Protein AF-A0A5B7AGA7-F1 (afdb_monomer_lite)

Radius of gyration: 30.41 Å; chains: 1; bounding box: 77×52×57 Å

Structure (mmCIF, N/CA/C/O backbone):
data_AF-A0A5B7AGA7-F1
#
_entry.id   AF-A0A5B7AGA7-F1
#
loop_
_atom_site.group_PDB
_atom_site.id
_atom_site.type_symbol
_atom_site.label_atom_id
_atom_site.label_alt_id
_atom_site.label_comp_id
_atom_site.label_asym_id
_atom_site.label_entity_id
_atom_site.label_seq_id
_atom_site.pdbx_PDB_ins_code
_atom_site.Cartn_x
_atom_site.Cartn_y
_atom_site.Cartn_z
_atom_site.occupancy
_atom_site.B_iso_or_equiv
_atom_site.auth_seq_id
_atom_site.auth_comp_id
_atom_site.auth_asym_id
_atom_site.auth_atom_id
_atom_site.pdbx_PDB_model_num
ATOM 1 N N . GLY A 1 1 ? -27.795 3.139 -10.288 1.00 38.56 1 GLY A N 1
ATOM 2 C CA . GLY A 1 1 ? -27.479 3.271 -8.854 1.00 38.56 1 GLY A CA 1
ATOM 3 C C . GLY A 1 1 ? -26.941 4.657 -8.588 1.00 38.56 1 GLY A C 1
ATOM 4 O O . GLY A 1 1 ? -26.011 5.066 -9.268 1.00 38.56 1 GLY A O 1
ATOM 5 N N . LYS A 1 2 ? -27.556 5.406 -7.673 1.00 42.09 2 LYS A N 1
ATOM 6 C CA . LYS A 1 2 ? -27.105 6.743 -7.268 1.00 42.09 2 LYS A CA 1
ATOM 7 C C . LYS A 1 2 ? -27.200 6.843 -5.751 1.00 42.09 2 LYS A C 1
ATOM 9 O O . LYS A 1 2 ? -28.310 7.045 -5.280 1.00 42.09 2 LYS A O 1
ATOM 14 N N . SER A 1 3 ? -26.066 6.720 -5.052 1.00 42.28 3 SER A N 1
ATOM 15 C CA . SER A 1 3 ? -25.790 7.351 -3.744 1.00 42.28 3 SER A CA 1
ATOM 16 C C . SER A 1 3 ? -24.583 6.707 -3.044 1.00 42.28 3 SER A C 1
ATOM 18 O O . SER A 1 3 ? -24.723 5.909 -2.125 1.00 42.28 3 SER A O 1
ATOM 20 N N . TYR A 1 4 ? -23.371 7.107 -3.422 1.00 45.88 4 TYR A N 1
ATOM 21 C CA . TYR A 1 4 ? -22.257 7.086 -2.475 1.00 45.88 4 TYR A CA 1
ATOM 22 C C . TYR A 1 4 ? -21.503 8.410 -2.630 1.00 45.88 4 TYR A C 1
ATOM 24 O O . TYR A 1 4 ? -20.939 8.705 -3.676 1.00 45.88 4 TYR A O 1
ATOM 32 N N . PHE A 1 5 ? -21.594 9.262 -1.613 1.00 46.25 5 PHE A N 1
ATOM 33 C CA . PHE A 1 5 ? -20.764 10.452 -1.461 1.00 46.25 5 PHE A CA 1
ATOM 34 C C . PHE A 1 5 ? -20.548 10.647 0.037 1.00 46.25 5 PHE A C 1
ATOM 36 O O . PHE A 1 5 ? -21.464 11.023 0.768 1.00 46.25 5 PHE A O 1
ATOM 43 N N . HIS A 1 6 ? -19.331 10.366 0.494 1.00 49.75 6 HIS A N 1
ATOM 44 C CA . HIS A 1 6 ? -18.830 10.868 1.766 1.00 49.75 6 HIS A CA 1
ATOM 45 C C . HIS A 1 6 ? -18.223 12.248 1.511 1.00 49.75 6 HIS A C 1
ATOM 47 O O . HIS A 1 6 ? -17.403 12.400 0.610 1.00 49.75 6 HIS A O 1
ATOM 53 N N . GLY A 1 7 ? -18.636 13.252 2.285 1.00 42.66 7 GLY A N 1
ATOM 54 C CA . GLY A 1 7 ? -18.087 14.605 2.183 1.00 42.66 7 GLY A CA 1
ATOM 55 C C . GLY A 1 7 ? -19.082 15.674 2.613 1.00 42.66 7 GLY A C 1
ATOM 56 O O . GLY A 1 7 ? -19.552 16.455 1.789 1.00 42.66 7 GLY A O 1
ATOM 57 N N . GLY A 1 8 ? -19.435 15.702 3.900 1.00 38.78 8 GLY A N 1
ATOM 58 C CA . GLY A 1 8 ? -20.133 16.854 4.469 1.00 38.78 8 GLY A CA 1
ATOM 59 C C . GLY A 1 8 ? -19.213 18.076 4.435 1.00 38.78 8 GLY A C 1
ATOM 60 O O . GLY A 1 8 ? -18.073 18.000 4.883 1.00 38.78 8 GLY A O 1
ATOM 61 N N . LYS A 1 9 ? -19.696 19.189 3.876 1.00 43.53 9 LYS A N 1
ATOM 62 C CA . LYS A 1 9 ? -18.995 20.481 3.864 1.00 43.53 9 LYS A CA 1
ATOM 63 C C . LYS A 1 9 ? -18.769 20.977 5.296 1.00 43.53 9 LYS A C 1
ATOM 65 O O . LYS A 1 9 ? -19.726 21.105 6.056 1.00 43.53 9 LYS A O 1
ATOM 70 N N . THR A 1 10 ? -17.526 21.317 5.629 1.00 42.34 10 THR A N 1
ATOM 71 C CA . THR A 1 10 ? -17.168 22.042 6.854 1.00 42.34 10 THR A CA 1
ATOM 72 C C . THR A 1 10 ? -17.758 23.449 6.790 1.00 42.34 10 THR A C 1
ATOM 74 O O . THR A 1 10 ? -17.362 24.245 5.940 1.00 42.34 10 THR A O 1
ATOM 77 N N . LEU A 1 11 ? -18.717 23.757 7.665 1.00 43.59 11 LEU A N 1
ATOM 78 C CA . LEU A 1 11 ? -19.183 25.127 7.866 1.00 43.59 11 LEU A CA 1
ATOM 79 C C . LEU A 1 11 ? -18.366 25.775 8.987 1.00 43.59 11 LEU A C 1
ATOM 81 O O . LEU A 1 11 ? -18.180 25.200 10.057 1.00 43.59 11 LEU A O 1
ATOM 85 N N . LEU A 1 12 ? -17.844 26.958 8.674 1.00 39.31 12 LEU A N 1
ATOM 86 C CA . LEU A 1 12 ? -16.997 27.801 9.512 1.00 39.31 12 LEU A CA 1
ATOM 87 C C . LEU A 1 12 ? -17.763 28.289 10.755 1.00 39.31 12 LEU A C 1
ATOM 89 O O . LEU A 1 12 ? -18.883 28.783 10.638 1.00 39.31 12 LEU A O 1
ATOM 93 N N . LEU A 1 13 ? -17.138 28.184 11.928 1.00 37.16 13 LEU A N 1
ATOM 94 C CA . LEU A 1 13 ? -17.579 28.814 13.179 1.00 37.16 13 LEU A CA 1
ATOM 95 C C . LEU A 1 13 ? -17.034 30.249 13.272 1.00 37.16 13 LEU A C 1
ATOM 97 O O . LEU A 1 13 ? -15.845 30.444 13.011 1.00 37.16 13 LEU A O 1
ATOM 101 N N . PRO A 1 14 ? -17.826 31.226 13.745 1.00 38.62 14 PRO A N 1
ATOM 102 C CA . PRO A 1 14 ? -17.307 32.409 14.419 1.00 38.62 14 PRO A CA 1
ATOM 103 C C . PRO A 1 14 ? -17.290 32.227 15.949 1.00 38.62 14 PRO A C 1
ATOM 105 O O . PRO A 1 14 ? -18.117 31.516 16.520 1.00 38.62 14 PRO A O 1
ATOM 108 N N . SER A 1 15 ? -16.319 32.891 16.578 1.00 40.25 15 SER A N 1
ATOM 109 C CA . SER A 1 15 ? -15.975 32.874 18.008 1.00 40.25 15 SER A CA 1
ATOM 110 C C . SER A 1 15 ? -16.990 33.576 18.926 1.00 40.25 15 SER A C 1
ATOM 112 O O . SER A 1 15 ? -17.607 34.557 18.527 1.00 40.25 15 SER A O 1
ATOM 114 N N . ASP A 1 16 ? -17.040 33.078 20.170 1.00 40.44 16 ASP A N 1
ATOM 115 C CA . ASP A 1 16 ? -17.392 33.694 21.467 1.00 40.44 16 ASP A CA 1
ATOM 116 C C . ASP A 1 16 ? -18.676 34.528 21.651 1.00 40.44 16 ASP A C 1
ATOM 118 O O . ASP A 1 16 ? -18.795 35.632 21.134 1.00 40.44 16 ASP A O 1
ATOM 122 N N . GLN A 1 17 ? -19.535 34.103 22.596 1.00 35.94 17 GLN A N 1
ATOM 123 C CA . GLN A 1 17 ? -19.793 34.839 23.856 1.00 35.94 17 GLN A CA 1
ATOM 124 C C . GLN A 1 17 ? -20.797 34.125 24.789 1.00 35.94 17 GLN A C 1
ATOM 126 O O . GLN A 1 17 ? -21.823 33.597 24.371 1.00 35.94 17 GLN A O 1
ATOM 131 N N . LYS A 1 18 ? -20.487 34.155 26.094 1.00 42.38 18 LYS A N 1
ATOM 132 C CA . LYS A 1 18 ? -21.379 33.847 27.229 1.00 42.38 18 LYS A CA 1
ATOM 133 C C . LYS A 1 18 ? -22.611 34.764 27.233 1.00 42.38 18 LYS A C 1
ATOM 135 O O . LYS A 1 18 ? -22.420 35.973 27.206 1.00 42.38 18 LYS A O 1
ATOM 140 N N . SER A 1 19 ? -23.806 34.240 27.518 1.00 32.19 19 SER A N 1
ATOM 141 C CA . SER A 1 19 ? -24.712 34.847 28.514 1.00 32.19 19 SER A CA 1
ATOM 142 C C . SER A 1 19 ? -25.824 33.881 28.952 1.00 32.19 19 SER A C 1
ATOM 144 O O . SER A 1 19 ? -26.112 32.880 28.301 1.00 32.19 19 SER A O 1
ATOM 146 N N . SER A 1 20 ? -26.373 34.168 30.128 1.00 39.25 20 SER A N 1
ATOM 147 C CA . SER A 1 20 ? -27.362 33.400 30.878 1.00 39.25 20 SER A CA 1
ATOM 148 C C . SER A 1 20 ? -28.772 33.980 30.687 1.00 39.25 20 SER A C 1
ATOM 150 O O . SER A 1 20 ? -28.914 35.188 30.526 1.00 39.25 20 SER A O 1
ATOM 152 N N . LEU A 1 21 ? -29.769 33.110 30.888 1.00 39.50 21 LEU A N 1
ATOM 153 C CA . LEU A 1 21 ? -31.127 33.361 31.401 1.00 39.50 21 LEU A CA 1
ATOM 154 C C . LEU A 1 21 ? -32.301 33.754 30.456 1.00 39.50 21 LEU A C 1
ATOM 156 O O . LEU A 1 21 ? -32.322 34.806 29.834 1.00 39.50 21 LEU A O 1
ATOM 160 N N . ASN A 1 22 ? -33.355 32.931 30.593 1.00 41.22 22 ASN A N 1
ATOM 161 C CA . ASN A 1 22 ? -34.807 33.203 30.630 1.00 41.22 22 ASN A CA 1
ATOM 162 C C . ASN A 1 22 ? -35.682 33.406 29.370 1.00 41.22 22 ASN A C 1
ATOM 164 O O . ASN A 1 22 ? -35.594 34.393 28.657 1.00 41.22 22 ASN A O 1
ATOM 168 N N . SER A 1 23 ? -36.632 32.456 29.256 1.00 52.12 23 SER A N 1
ATOM 169 C CA . SER A 1 23 ? -38.084 32.543 28.982 1.00 52.12 23 SER A CA 1
ATOM 170 C C . SER A 1 23 ? -38.638 33.707 28.158 1.00 52.12 23 SER A C 1
ATOM 172 O O . SER A 1 23 ? -38.542 34.846 28.591 1.00 52.12 23 SER A O 1
ATOM 174 N N . CYS A 1 24 ? -39.412 33.374 27.115 1.00 32.09 24 CYS A N 1
ATOM 175 C CA . CYS A 1 24 ? -40.643 34.086 26.751 1.00 32.09 24 CYS A CA 1
ATOM 176 C C . CYS A 1 24 ? -41.619 33.135 26.032 1.00 32.09 24 CYS A C 1
ATOM 178 O O . CYS A 1 24 ? -41.260 32.463 25.066 1.00 32.09 24 CYS A O 1
ATOM 180 N N . ILE A 1 25 ? -42.863 33.108 26.513 1.00 44.06 25 ILE A N 1
ATOM 181 C CA . ILE A 1 25 ? -44.039 32.555 25.830 1.00 44.06 25 ILE A CA 1
ATOM 182 C C . ILE A 1 25 ? -44.417 33.502 24.684 1.00 44.06 25 ILE A C 1
ATOM 184 O O . ILE A 1 25 ? -44.486 34.712 24.886 1.00 44.06 25 ILE A O 1
ATOM 188 N N . GLY A 1 26 ? -44.723 32.949 23.511 1.00 34.97 26 GLY A N 1
ATOM 189 C CA . GLY A 1 26 ? -45.330 33.667 22.392 1.00 34.97 26 GLY A CA 1
ATOM 190 C C . GLY A 1 26 ? -46.044 32.691 21.460 1.00 34.97 26 GLY A C 1
ATOM 191 O O . GLY A 1 26 ? -45.417 31.812 20.879 1.00 34.97 26 GLY A O 1
ATOM 192 N N . SER A 1 27 ? -47.366 32.818 21.386 1.00 49.38 27 SER A N 1
ATOM 193 C CA . SER A 1 27 ? -48.293 31.969 20.632 1.00 49.38 27 SER A CA 1
ATOM 194 C C . SER A 1 27 ? -48.225 32.197 19.117 1.00 49.38 27 SER A C 1
ATOM 196 O O . SER A 1 27 ? -48.138 33.343 18.686 1.00 49.38 27 SER A O 1
ATOM 198 N N . GLY A 1 28 ? -48.424 31.137 18.319 1.00 37.38 28 GLY A N 1
ATOM 199 C CA . GLY A 1 28 ? -48.992 31.267 16.969 1.00 37.38 28 GLY A CA 1
ATOM 200 C C . GLY A 1 28 ? -48.461 30.332 15.875 1.00 37.38 28 GLY A C 1
ATOM 201 O O . GLY A 1 28 ? -47.392 30.566 15.333 1.00 37.38 28 GLY A O 1
ATOM 202 N N . SER A 1 29 ? -49.336 29.405 15.465 1.00 44.19 29 SER A N 1
ATOM 203 C CA . SER A 1 29 ? -49.448 28.738 14.153 1.00 44.19 29 SER A CA 1
ATOM 204 C C . SER A 1 29 ? -48.537 27.552 13.800 1.00 44.19 29 SER A C 1
ATOM 206 O O . SER A 1 29 ? -47.322 27.559 13.958 1.00 44.19 29 SER A O 1
ATOM 208 N N . GLU A 1 30 ? -49.209 26.521 13.288 1.00 51.97 30 GLU A N 1
ATOM 209 C CA . GLU A 1 30 ? -48.770 25.165 12.976 1.00 51.97 30 GLU A CA 1
ATOM 210 C C . GLU A 1 30 ? -47.639 25.089 11.942 1.00 51.97 30 GLU A C 1
ATOM 212 O O . GLU A 1 30 ? -47.825 25.407 10.774 1.00 51.97 30 GLU A O 1
ATOM 217 N N . ASP A 1 31 ? -46.485 24.588 12.377 1.00 49.72 31 ASP A N 1
ATOM 218 C CA . ASP A 1 31 ? -45.944 23.318 11.882 1.00 49.72 31 ASP A CA 1
ATOM 219 C C . ASP A 1 31 ? -44.966 22.819 12.957 1.00 49.72 31 ASP A C 1
ATOM 221 O O . ASP A 1 31 ? -43.775 23.138 12.965 1.00 49.72 31 ASP A O 1
ATOM 225 N N . ASN A 1 32 ? -45.497 22.130 13.975 1.00 48.66 32 ASN A N 1
ATOM 226 C CA . ASN A 1 32 ? -44.711 21.609 15.095 1.00 48.66 32 ASN A CA 1
ATOM 227 C C . ASN A 1 32 ? -43.831 20.444 14.612 1.00 48.66 32 ASN A C 1
ATOM 229 O O . ASN A 1 32 ? -44.026 19.291 15.008 1.00 48.66 32 ASN A O 1
ATOM 233 N N . LYS A 1 33 ? -42.798 20.735 13.813 1.00 57.31 33 LYS A N 1
ATOM 234 C CA . LYS A 1 33 ? -41.586 19.918 13.794 1.00 57.31 33 LYS A CA 1
ATOM 235 C C . LYS A 1 33 ? -40.982 20.055 15.179 1.00 57.31 33 LYS A C 1
ATOM 237 O O . LYS A 1 33 ? -40.144 20.922 15.421 1.00 57.31 33 LYS A O 1
ATOM 242 N N . ARG A 1 34 ? -41.485 19.231 16.108 1.00 55.22 34 ARG A N 1
ATOM 243 C CA . ARG A 1 34 ? -40.909 19.054 17.440 1.00 55.22 34 ARG A CA 1
ATOM 244 C C . ARG A 1 34 ? -39.397 19.014 17.238 1.00 55.22 34 ARG A C 1
ATOM 246 O O . ARG A 1 34 ? -38.960 18.223 16.394 1.00 55.22 34 ARG A O 1
ATOM 253 N N . PRO A 1 35 ? -38.617 19.879 17.910 1.00 59.94 35 PRO A N 1
ATOM 254 C CA . PRO A 1 35 ? -37.175 19.860 17.751 1.00 59.94 35 PRO A CA 1
ATOM 255 C C . PRO A 1 35 ? -36.746 18.425 18.003 1.00 59.94 35 PRO A C 1
ATOM 257 O O . PRO A 1 35 ? -37.107 17.856 19.037 1.00 59.94 35 PRO A O 1
ATOM 260 N N . ILE A 1 36 ? -36.111 17.816 16.997 1.00 60.44 36 ILE A N 1
ATOM 261 C CA . ILE A 1 36 ? -35.761 16.401 17.035 1.00 60.44 36 ILE A CA 1
ATOM 262 C C . ILE A 1 36 ? -35.058 16.185 18.365 1.00 60.44 36 ILE A C 1
ATOM 264 O O . ILE A 1 36 ? -34.071 16.868 18.644 1.00 60.44 36 ILE A O 1
ATOM 268 N N . SER A 1 37 ? -35.641 15.334 19.212 1.00 65.69 37 SER A N 1
ATOM 269 C CA . SER A 1 37 ? -35.231 15.190 20.604 1.00 65.69 37 SER A CA 1
ATOM 270 C C . SER A 1 37 ? -33.722 15.007 20.644 1.00 65.69 37 SER A C 1
ATOM 272 O O . SER A 1 37 ? -33.204 14.016 20.125 1.00 65.69 37 SER A O 1
ATOM 274 N N . MET A 1 38 ? -33.031 16.012 21.184 1.00 67.81 38 MET A N 1
ATOM 275 C CA . MET A 1 38 ? -31.578 16.064 21.190 1.00 67.81 38 MET A CA 1
ATOM 276 C C . MET A 1 38 ? -31.072 14.794 21.863 1.00 67.81 38 MET A C 1
ATOM 278 O O . MET A 1 38 ? -31.382 14.541 23.027 1.00 67.81 38 MET A O 1
ATOM 282 N N . TRP A 1 39 ? -30.353 13.965 21.106 1.00 80.31 39 TRP A N 1
ATOM 283 C CA . TRP A 1 39 ? -29.839 12.703 21.611 1.00 80.31 39 TRP A CA 1
ATOM 284 C C . TRP A 1 39 ? -28.765 13.005 22.659 1.00 80.31 39 TRP A C 1
ATOM 286 O O . TRP A 1 39 ? -27.663 13.436 22.325 1.00 80.31 39 TRP A O 1
ATOM 296 N N . LYS A 1 40 ? -29.131 12.873 23.936 1.00 79.38 40 LYS A N 1
ATOM 297 C CA . LYS A 1 40 ? -28.294 13.206 25.092 1.00 79.38 40 LYS A CA 1
ATOM 298 C C . LYS A 1 40 ? -28.095 11.983 25.972 1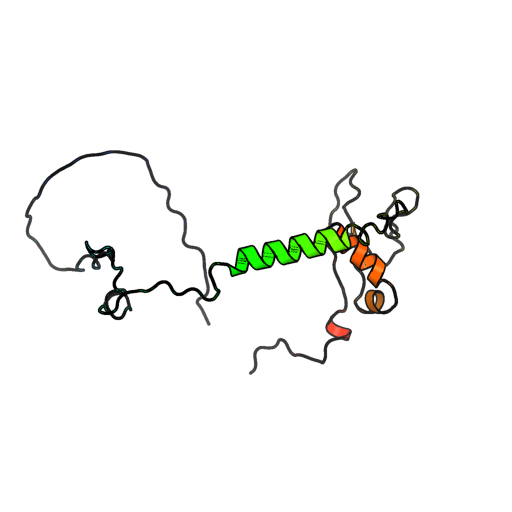.00 79.38 40 LYS A C 1
ATOM 300 O O . LYS A 1 40 ? -28.977 11.129 26.068 1.00 79.38 40 LYS A O 1
ATOM 305 N N . ALA A 1 41 ? -26.946 11.939 26.639 1.00 85.06 41 ALA A N 1
ATOM 306 C CA . ALA A 1 41 ? -26.731 11.017 27.742 1.00 85.06 41 ALA A CA 1
ATOM 307 C C . ALA A 1 41 ? -27.698 11.337 28.893 1.00 85.06 41 ALA A C 1
ATOM 309 O O . ALA A 1 41 ? -28.084 12.494 29.094 1.00 85.06 41 ALA A O 1
ATOM 310 N N . LYS A 1 42 ? -28.089 10.305 29.639 1.00 83.94 42 LYS A N 1
ATOM 311 C CA . LYS A 1 42 ? -28.831 10.453 30.895 1.00 83.94 42 LYS A CA 1
ATOM 312 C C . LYS A 1 42 ? -27.927 11.087 31.955 1.00 83.94 42 LYS A C 1
ATOM 314 O O . LYS A 1 42 ? -26.706 11.048 31.833 1.00 83.94 42 LYS A O 1
ATOM 319 N N . GLU A 1 43 ? -28.514 11.607 33.029 1.00 87.12 43 GLU A N 1
ATOM 320 C CA . GLU A 1 43 ? -27.759 12.135 34.182 1.00 87.12 43 GLU A CA 1
ATOM 321 C C . GLU A 1 43 ? -26.844 11.077 34.824 1.00 87.12 43 GLU A C 1
ATOM 323 O O . GLU A 1 43 ? -25.808 11.409 35.389 1.00 87.12 43 GLU A O 1
ATOM 328 N N . THR A 1 44 ? -27.178 9.793 34.658 1.00 85.62 44 THR A N 1
ATOM 329 C CA . THR A 1 44 ? -26.351 8.643 35.054 1.00 85.62 44 THR A CA 1
ATOM 330 C C . THR A 1 44 ? -25.114 8.427 34.171 1.00 85.62 44 THR A C 1
ATOM 332 O O . THR A 1 44 ? -24.296 7.565 34.472 1.00 85.62 44 THR A O 1
ATOM 335 N N . GLY A 1 45 ? -24.976 9.167 33.066 1.00 84.94 45 GLY A N 1
ATOM 336 C CA . GLY A 1 45 ? -23.936 8.981 32.048 1.00 84.94 45 GLY A CA 1
ATOM 337 C C . GLY A 1 45 ? -24.277 7.932 30.983 1.00 84.94 45 GLY A C 1
ATOM 338 O O . GLY A 1 45 ? -23.554 7.804 29.997 1.00 84.94 45 GLY A O 1
ATOM 339 N N . ASP A 1 46 ? -25.391 7.209 31.131 1.00 86.62 46 ASP A N 1
ATOM 340 C CA . ASP A 1 46 ? -25.820 6.209 30.154 1.00 86.62 46 ASP A CA 1
ATOM 341 C C . ASP A 1 46 ? -26.209 6.864 28.824 1.00 86.62 46 ASP A C 1
ATOM 343 O O . ASP A 1 46 ? -27.015 7.799 28.784 1.00 86.62 46 ASP A O 1
ATOM 347 N N . ILE A 1 47 ? -25.703 6.319 27.717 1.00 88.06 47 ILE A N 1
ATOM 348 C CA . ILE A 1 47 ? -26.084 6.746 26.370 1.00 88.06 47 ILE A CA 1
ATOM 349 C C . ILE A 1 47 ? -27.191 5.808 25.877 1.00 88.06 47 ILE A C 1
ATOM 351 O O . ILE A 1 47 ? -26.911 4.643 25.584 1.00 88.06 47 ILE A O 1
ATOM 355 N N . PRO A 1 48 ? -28.456 6.259 25.794 1.00 86.25 48 PRO A N 1
ATOM 356 C CA . PRO A 1 48 ? -29.511 5.437 25.223 1.00 86.25 48 PRO A CA 1
ATOM 357 C C . PRO A 1 48 ? -29.265 5.254 23.726 1.00 86.25 48 PRO A C 1
ATOM 359 O O . PRO A 1 48 ? -28.683 6.112 23.068 1.00 86.25 48 PRO A O 1
ATOM 362 N N . CYS A 1 49 ? -29.747 4.163 23.156 1.00 86.06 49 CYS A N 1
ATOM 363 C CA . CYS A 1 49 ? -29.861 4.020 21.722 1.00 86.06 49 CYS A CA 1
ATOM 364 C C . CYS A 1 49 ? -30.780 5.120 21.190 1.00 86.06 49 CYS A C 1
ATOM 366 O O . CYS A 1 49 ? -31.731 5.552 21.848 1.00 86.06 49 CYS A O 1
ATOM 368 N N . ARG A 1 50 ? -30.453 5.603 19.996 1.00 86.38 50 ARG A N 1
ATOM 369 C CA . ARG A 1 50 ? -31.118 6.732 19.356 1.00 86.38 50 ARG A CA 1
ATOM 370 C C . ARG A 1 50 ? -32.658 6.534 19.322 1.00 86.38 50 ARG A C 1
ATOM 372 O O . ARG A 1 50 ? -33.105 5.395 19.179 1.00 86.38 50 ARG A O 1
ATOM 379 N N . PRO A 1 51 ? -33.477 7.596 19.451 1.00 84.69 51 PRO A N 1
ATOM 380 C CA . PRO A 1 51 ? -34.940 7.488 19.384 1.00 84.69 51 PRO A CA 1
ATOM 381 C C . PRO A 1 51 ? -35.451 6.900 18.056 1.00 84.69 51 PRO A C 1
ATOM 383 O O . PRO A 1 51 ? -34.763 6.986 17.031 1.00 84.69 51 PRO A O 1
ATOM 386 N N . LYS A 1 52 ? -36.669 6.335 18.061 1.00 84.19 52 LYS A N 1
ATOM 387 C CA . LYS A 1 52 ? -37.287 5.690 16.880 1.00 84.19 52 LYS A CA 1
ATOM 388 C C . LYS A 1 52 ? -37.461 6.657 15.713 1.00 84.19 52 LYS A C 1
ATOM 390 O O . LYS A 1 52 ? -37.261 6.283 14.562 1.00 84.19 52 LYS A O 1
ATOM 395 N N . GLU A 1 53 ? -37.734 7.919 16.015 1.00 83.31 53 GLU A N 1
ATOM 396 C CA . GLU A 1 53 ? -37.909 9.013 15.058 1.00 83.31 53 GLU A CA 1
ATOM 397 C C . GLU A 1 53 ? -36.613 9.338 14.299 1.00 83.31 53 GLU A C 1
ATOM 399 O O . GLU A 1 53 ? -36.657 9.915 13.217 1.00 83.31 53 GLU A O 1
ATOM 404 N N . MET A 1 54 ? -35.453 8.949 14.843 1.00 80.56 54 MET A N 1
ATOM 405 C CA . MET A 1 54 ? -34.151 9.081 14.188 1.00 80.56 54 MET A CA 1
ATOM 406 C C . MET A 1 54 ? -33.531 7.715 13.819 1.00 80.56 54 MET A C 1
ATOM 408 O O . MET A 1 54 ? -32.320 7.625 13.590 1.00 80.56 54 MET A O 1
ATOM 412 N N . GLY A 1 55 ? -34.341 6.651 13.767 1.00 83.88 55 GLY A N 1
ATOM 413 C CA . GLY A 1 55 ? -33.937 5.324 13.292 1.00 83.88 55 GLY A CA 1
ATOM 414 C C . GLY A 1 55 ? -33.212 4.436 14.309 1.00 83.88 55 GLY A C 1
ATOM 415 O O . GLY A 1 55 ? -32.554 3.485 13.896 1.00 83.88 55 GLY A O 1
ATOM 416 N N . GLY A 1 56 ? -33.288 4.725 15.612 1.00 86.12 56 GLY A N 1
ATOM 417 C CA . GLY A 1 56 ? -32.791 3.808 16.648 1.00 86.12 56 GLY A CA 1
ATOM 418 C C . GLY A 1 56 ? -33.913 3.090 17.404 1.00 86.12 56 GLY A C 1
ATOM 419 O O . GLY A 1 56 ? -35.095 3.267 17.115 1.00 86.12 56 GLY A O 1
ATOM 420 N N . CYS A 1 57 ? -33.561 2.242 18.374 1.00 85.38 57 CYS A N 1
ATOM 421 C CA . CYS A 1 57 ? -34.565 1.484 19.127 1.00 85.38 57 CYS A CA 1
ATOM 422 C C . CYS A 1 57 ? -35.235 2.308 20.240 1.00 85.38 57 CYS A C 1
ATOM 424 O O . CYS A 1 57 ? -36.347 1.970 20.640 1.00 85.38 57 CYS A O 1
ATOM 426 N N . GLY A 1 58 ? -34.598 3.385 20.719 1.00 73.88 58 GLY A N 1
ATOM 427 C CA . GLY A 1 58 ? -35.114 4.310 21.736 1.00 73.88 58 GLY A CA 1
ATOM 428 C C . GLY A 1 58 ? -35.178 3.787 23.177 1.00 73.88 58 GLY A C 1
ATOM 429 O O . GLY A 1 58 ? -35.597 4.538 24.052 1.00 73.88 58 GLY A O 1
ATOM 430 N N . HIS A 1 59 ? -34.786 2.535 23.439 1.00 70.38 59 HIS A N 1
ATOM 431 C CA . HIS A 1 59 ? -34.982 1.889 24.748 1.00 70.38 59 HIS A CA 1
ATOM 432 C C . HIS A 1 59 ? -33.684 1.332 25.348 1.00 70.38 59 HIS A C 1
ATOM 434 O O . HIS A 1 59 ? -33.434 1.524 26.538 1.00 70.38 59 HIS A O 1
ATOM 440 N N . ASP A 1 60 ? -32.838 0.691 24.539 1.00 76.56 60 ASP A N 1
ATOM 441 C CA . ASP A 1 60 ? -31.639 0.005 25.034 1.00 76.56 60 ASP A CA 1
ATOM 442 C C . ASP A 1 60 ? -30.473 0.961 25.278 1.00 76.56 60 ASP A C 1
ATOM 444 O O . ASP A 1 60 ? -30.357 1.994 24.624 1.00 76.56 60 ASP A O 1
ATOM 448 N N . ARG A 1 61 ? -29.571 0.615 26.198 1.00 87.62 61 ARG A N 1
ATOM 449 C CA . ARG A 1 61 ? -28.322 1.355 26.411 1.00 87.62 61 ARG A CA 1
ATOM 450 C C . ARG A 1 61 ? -27.283 0.957 25.361 1.00 87.62 61 ARG A C 1
ATOM 452 O O . ARG A 1 61 ? -27.126 -0.223 25.061 1.00 87.62 61 ARG A O 1
ATOM 459 N N . LEU A 1 62 ? -26.545 1.931 24.828 1.00 86.81 62 LEU A N 1
ATOM 460 C CA . LEU A 1 62 ? -25.370 1.655 24.009 1.00 86.81 62 LEU A CA 1
ATOM 461 C C . LEU A 1 62 ? -24.196 1.250 24.895 1.00 86.81 62 LEU A C 1
ATOM 463 O O . LEU A 1 62 ? -23.834 1.958 25.832 1.00 86.81 62 LEU A O 1
ATOM 467 N N . GLU A 1 63 ? -23.576 0.128 24.550 1.00 85.44 63 GLU A N 1
ATOM 468 C CA . GLU A 1 63 ? -22.389 -0.377 25.227 1.00 85.44 63 GLU A CA 1
ATOM 469 C C . GLU A 1 63 ? -21.219 -0.418 24.251 1.00 85.44 63 GLU A C 1
ATOM 471 O O . GLU A 1 63 ? -21.323 -0.957 23.145 1.00 85.44 63 GLU A O 1
ATOM 476 N N . LEU A 1 64 ? -20.086 0.148 24.667 1.00 85.25 64 LEU A N 1
ATOM 477 C CA . LEU A 1 64 ? -18.856 0.063 23.899 1.00 85.25 64 LEU A CA 1
ATOM 478 C C . LEU A 1 64 ? -18.274 -1.343 24.065 1.00 85.25 64 LEU A C 1
ATOM 480 O O . LEU A 1 64 ? -17.795 -1.712 25.136 1.00 85.25 64 LEU A O 1
ATOM 484 N N . LYS A 1 65 ? -18.311 -2.135 22.995 1.00 88.62 65 LYS A N 1
ATOM 485 C CA . LYS A 1 65 ? -17.670 -3.451 22.961 1.00 88.62 65 LYS A CA 1
ATOM 486 C C . LYS A 1 65 ? -16.291 -3.333 22.331 1.00 88.62 65 LYS A C 1
ATOM 488 O O . LYS A 1 65 ? -16.113 -2.676 21.310 1.00 88.62 65 LYS A O 1
ATOM 493 N N . ARG A 1 66 ? -15.316 -4.014 22.929 1.00 85.88 66 ARG A N 1
ATOM 494 C CA . ARG A 1 66 ? -13.979 -4.182 22.355 1.00 85.88 66 ARG A CA 1
ATOM 495 C C . ARG A 1 66 ? -13.927 -5.466 21.533 1.00 85.88 66 ARG A C 1
ATOM 497 O O . ARG A 1 66 ? -14.413 -6.499 21.986 1.00 85.88 66 ARG A O 1
ATOM 504 N N . MET A 1 67 ? -13.328 -5.403 20.345 1.00 91.50 67 MET A N 1
ATOM 505 C CA . MET A 1 67 ? -13.048 -6.600 19.538 1.00 91.50 67 MET A CA 1
ATOM 506 C C . MET A 1 67 ? -11.864 -7.392 20.100 1.00 91.50 67 MET A C 1
ATOM 508 O O . MET A 1 67 ? -11.863 -8.619 20.078 1.00 91.50 67 MET A O 1
ATOM 512 N N . PHE A 1 68 ? -10.871 -6.681 20.637 1.00 90.62 68 PHE A N 1
ATOM 513 C CA . PHE A 1 68 ? -9.645 -7.253 21.181 1.00 90.62 68 PHE A CA 1
ATOM 514 C C . PHE A 1 68 ? -9.528 -6.981 22.678 1.00 90.62 68 PHE A C 1
ATOM 516 O O . PHE A 1 68 ? -10.166 -6.076 23.220 1.00 90.62 68 PHE A O 1
ATOM 523 N N . ARG A 1 69 ? -8.703 -7.778 23.360 1.00 91.38 69 ARG A N 1
ATOM 524 C CA . ARG A 1 69 ? -8.353 -7.529 24.762 1.00 91.38 69 ARG A CA 1
ATOM 525 C C . ARG A 1 69 ? -7.550 -6.233 24.861 1.00 91.38 69 ARG A C 1
ATOM 527 O O . ARG A 1 69 ? -6.819 -5.879 23.945 1.00 91.38 69 ARG A O 1
ATOM 534 N N . GLU A 1 70 ? -7.669 -5.551 25.989 1.00 90.19 70 GLU A N 1
ATOM 535 C CA . GLU A 1 70 ? -6.991 -4.273 26.249 1.00 90.19 70 GLU A CA 1
ATOM 536 C C . GLU A 1 70 ? -5.465 -4.354 26.123 1.00 90.19 70 GLU A C 1
ATOM 538 O O . GLU A 1 70 ? -4.846 -3.426 25.618 1.00 90.19 70 GLU A O 1
ATOM 543 N N . SER A 1 71 ? -4.867 -5.501 26.456 1.00 92.88 71 SER A N 1
ATOM 544 C CA . SER A 1 71 ? -3.428 -5.736 26.313 1.00 92.88 71 SER A CA 1
ATOM 545 C C . SER A 1 71 ? -2.964 -6.052 24.888 1.00 92.88 71 SER A C 1
ATOM 547 O O . SER A 1 71 ? -1.760 -6.136 24.663 1.00 92.88 71 SER A O 1
ATOM 549 N N . TRP A 1 72 ? -3.866 -6.230 23.914 1.00 95.06 72 TRP A N 1
ATOM 550 C CA . TRP A 1 72 ? -3.502 -6.750 22.589 1.00 95.06 72 TRP A CA 1
ATOM 551 C C . TRP A 1 72 ? -2.490 -5.860 21.857 1.00 95.06 72 TRP A C 1
ATOM 553 O O . TRP A 1 72 ? -1.515 -6.367 21.309 1.00 95.06 72 TRP A O 1
ATOM 563 N N . VAL A 1 73 ? -2.681 -4.536 21.896 1.00 92.81 73 VAL A N 1
ATOM 564 C CA . VAL A 1 73 ? -1.760 -3.579 21.257 1.00 92.81 73 VAL A CA 1
ATOM 565 C C . VAL A 1 73 ? -0.387 -3.618 21.927 1.00 92.81 73 VAL A C 1
ATOM 567 O O . VAL A 1 73 ? 0.631 -3.689 21.244 1.00 92.81 73 VAL A O 1
ATOM 570 N N . SER A 1 74 ? -0.343 -3.633 23.261 1.00 94.88 74 SER A N 1
ATOM 571 C CA . SER A 1 74 ? 0.912 -3.695 24.017 1.00 94.88 74 SER A CA 1
ATOM 572 C C . SER A 1 74 ? 1.651 -5.021 23.813 1.00 94.88 74 SER A C 1
ATOM 574 O O . SER A 1 74 ? 2.875 -5.040 23.717 1.00 94.88 74 SER A O 1
ATOM 576 N N . GLU A 1 75 ? 0.930 -6.141 23.728 1.00 96.19 75 GLU A N 1
ATOM 577 C CA . GLU A 1 75 ? 1.503 -7.452 23.408 1.00 96.19 75 GLU A CA 1
ATOM 578 C C . GLU A 1 75 ? 2.044 -7.505 21.977 1.00 96.19 75 GLU A C 1
ATOM 580 O O . GLU A 1 75 ? 3.106 -8.083 21.747 1.00 96.19 75 GLU A O 1
ATOM 585 N N . LEU A 1 76 ? 1.3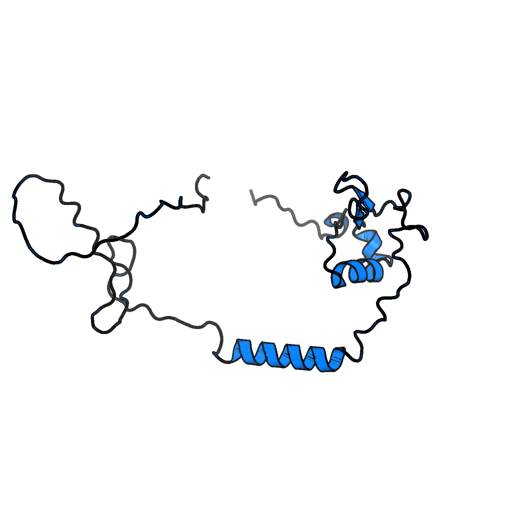35 -6.897 21.020 1.00 95.56 76 LEU A N 1
ATOM 586 C CA . LEU A 1 76 ? 1.793 -6.775 19.639 1.00 95.56 76 LEU A CA 1
ATOM 587 C C . LEU A 1 76 ? 3.085 -5.958 19.563 1.00 95.56 76 LEU A C 1
ATOM 589 O O . LEU A 1 76 ? 4.045 -6.425 18.958 1.00 95.56 76 LEU A O 1
ATOM 593 N N . MET A 1 77 ? 3.133 -4.794 20.217 1.00 95.06 77 MET A N 1
ATOM 594 C CA . MET A 1 77 ? 4.339 -3.960 20.279 1.00 95.06 77 MET A CA 1
ATOM 595 C C . MET A 1 77 ? 5.530 -4.739 20.841 1.00 95.06 77 MET A C 1
ATOM 597 O O . MET A 1 77 ? 6.547 -4.841 20.164 1.00 95.06 77 MET A O 1
ATOM 601 N N . LYS A 1 78 ? 5.370 -5.413 21.989 1.00 96.00 78 LYS A N 1
ATOM 602 C CA . LYS A 1 78 ? 6.436 -6.244 22.582 1.00 96.00 78 LYS A CA 1
ATOM 603 C C . LYS A 1 78 ? 6.927 -7.351 21.649 1.00 96.00 78 LYS A C 1
ATOM 605 O O . LYS A 1 78 ? 8.114 -7.669 21.629 1.00 96.00 78 LYS A O 1
ATOM 610 N N . LYS A 1 79 ? 6.022 -7.982 20.891 1.00 94.62 79 LYS A N 1
ATOM 611 C CA . LYS A 1 79 ? 6.398 -9.005 19.901 1.00 94.62 79 LYS A CA 1
ATOM 612 C C . LYS A 1 79 ? 7.208 -8.407 18.757 1.00 94.62 79 LYS A C 1
ATOM 614 O O . LYS A 1 79 ? 8.184 -9.025 18.344 1.00 94.62 79 LYS A O 1
ATOM 619 N N . VAL A 1 80 ? 6.805 -7.238 18.260 1.00 92.62 80 VAL A N 1
ATOM 620 C CA . VAL A 1 80 ? 7.518 -6.525 17.194 1.00 92.62 80 VAL A CA 1
ATOM 621 C C . VAL A 1 80 ? 8.896 -6.082 17.678 1.00 92.62 80 VAL A C 1
ATOM 623 O O . VAL A 1 80 ? 9.872 -6.382 17.006 1.00 92.62 80 VAL A O 1
ATOM 626 N N . GLU A 1 81 ? 8.998 -5.467 18.856 1.00 91.81 81 GLU A N 1
ATOM 627 C CA . GLU A 1 81 ? 10.271 -5.048 19.464 1.00 91.81 81 GLU A CA 1
ATOM 628 C C . GLU A 1 81 ? 11.237 -6.226 19.612 1.00 91.81 81 GLU A C 1
ATOM 630 O O . GLU A 1 81 ? 12.345 -6.182 19.087 1.00 91.81 81 GLU A O 1
ATOM 635 N N . LYS A 1 82 ? 10.782 -7.338 20.204 1.00 91.44 82 LYS A N 1
ATOM 636 C CA . LYS A 1 82 ? 11.587 -8.563 20.312 1.00 91.44 82 LYS A CA 1
ATOM 637 C C . LYS A 1 82 ? 12.027 -9.089 18.944 1.00 91.44 82 LYS A C 1
ATOM 639 O O . LYS A 1 82 ? 13.121 -9.625 18.800 1.00 91.44 82 LYS A O 1
ATOM 644 N N . MET A 1 83 ? 11.163 -8.991 17.935 1.00 87.06 83 MET A N 1
ATOM 645 C CA . MET A 1 83 ? 11.494 -9.428 16.584 1.00 87.06 83 MET A CA 1
ATOM 646 C C . MET A 1 83 ? 12.542 -8.515 15.949 1.00 87.06 83 MET A C 1
ATOM 648 O O . MET A 1 83 ? 13.462 -9.039 15.331 1.00 87.06 83 MET A O 1
ATOM 652 N N . VAL A 1 84 ? 12.451 -7.199 16.148 1.00 83.19 84 VAL A N 1
ATOM 653 C CA . VAL A 1 84 ? 13.471 -6.234 15.720 1.00 83.19 84 VAL A CA 1
ATOM 654 C C . VAL A 1 84 ? 14.801 -6.520 16.414 1.00 83.19 84 VAL A C 1
ATOM 656 O O . VAL A 1 84 ? 15.785 -6.682 15.712 1.00 83.19 84 VAL A O 1
ATOM 659 N N . GLU A 1 85 ? 14.836 -6.716 17.734 1.00 80.94 85 GLU A N 1
ATOM 660 C CA . GLU A 1 85 ? 16.067 -7.068 18.471 1.00 80.94 85 GLU A CA 1
ATOM 661 C C . GLU A 1 85 ? 16.743 -8.336 17.922 1.00 80.94 85 GLU A C 1
ATOM 663 O O . GLU A 1 85 ? 17.953 -8.366 17.706 1.00 80.94 85 GLU A O 1
ATOM 668 N N . ILE A 1 86 ? 15.962 -9.388 17.643 1.00 78.81 86 ILE A N 1
ATOM 669 C CA . ILE A 1 86 ? 16.474 -10.630 17.037 1.00 78.81 86 ILE A CA 1
ATOM 670 C C . ILE A 1 86 ? 17.030 -10.363 15.633 1.00 78.81 86 ILE A C 1
ATOM 672 O O . ILE A 1 86 ? 18.019 -10.970 15.219 1.00 78.81 86 ILE A O 1
ATOM 676 N N . HIS A 1 87 ? 16.374 -9.479 14.887 1.00 64.56 87 HIS A N 1
ATOM 677 C CA . HIS A 1 87 ? 16.668 -9.249 13.487 1.00 64.56 87 HIS A CA 1
ATOM 678 C C . HIS A 1 87 ? 17.655 -8.109 13.233 1.00 64.56 87 HIS A C 1
ATOM 680 O O . HIS A 1 87 ? 18.216 -8.092 12.150 1.00 64.56 87 HIS A O 1
ATOM 686 N N . GLU A 1 88 ? 17.970 -7.209 14.166 1.00 57.88 88 GLU A N 1
ATOM 687 C CA . GLU A 1 88 ? 19.033 -6.207 13.968 1.00 57.88 88 GLU A CA 1
ATOM 688 C C . GLU A 1 88 ? 20.404 -6.867 13.740 1.00 57.88 88 GLU A C 1
ATOM 690 O O . GLU A 1 88 ? 21.247 -6.330 13.024 1.00 57.88 88 GLU A O 1
ATOM 695 N N . HIS A 1 89 ? 20.592 -8.098 14.226 1.00 53.69 89 HIS A N 1
ATOM 696 C CA . HIS A 1 89 ? 21.779 -8.910 13.949 1.00 53.69 89 HIS A CA 1
ATOM 697 C C . HIS A 1 89 ? 21.792 -9.559 12.548 1.00 53.69 89 HIS A C 1
ATOM 699 O O . HIS A 1 89 ? 22.843 -10.019 12.104 1.00 53.69 89 HIS A O 1
ATOM 705 N N . ALA A 1 90 ? 20.656 -9.593 11.840 1.00 51.94 90 ALA A N 1
ATOM 706 C CA . ALA A 1 90 ? 20.498 -10.221 10.521 1.00 51.94 90 ALA A CA 1
ATOM 707 C C . ALA A 1 90 ? 20.054 -9.241 9.408 1.00 51.94 90 ALA A C 1
ATOM 7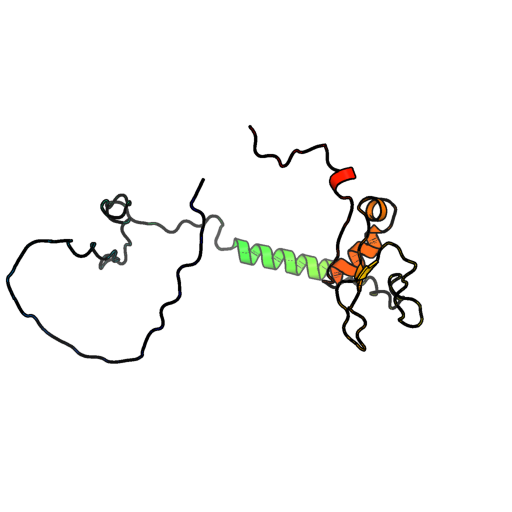09 O O . ALA A 1 90 ? 20.285 -9.505 8.231 1.00 51.94 90 ALA A O 1
ATOM 710 N N . ILE A 1 91 ? 19.446 -8.104 9.770 1.00 50.12 91 ILE A N 1
ATOM 711 C CA . ILE A 1 91 ? 18.854 -7.074 8.894 1.00 50.12 91 ILE A CA 1
ATOM 712 C C . ILE A 1 91 ? 19.804 -5.875 8.712 1.00 50.12 91 ILE A C 1
ATOM 714 O O . ILE A 1 91 ? 19.428 -4.806 8.243 1.00 50.12 91 ILE A O 1
ATOM 718 N N . VAL A 1 92 ? 21.097 -6.068 8.946 1.00 49.25 92 VAL A N 1
ATOM 719 C CA . VAL A 1 92 ? 22.073 -5.352 8.127 1.00 49.25 92 VAL A CA 1
ATOM 720 C C . VAL A 1 92 ? 22.593 -6.330 7.073 1.00 49.25 92 VAL A C 1
ATOM 722 O O . VAL A 1 92 ? 23.775 -6.681 7.111 1.00 49.25 92 VAL A O 1
ATOM 725 N N . PRO A 1 93 ? 21.810 -6.720 6.030 1.00 50.47 93 PRO A N 1
ATOM 726 C CA . PRO A 1 93 ? 22.445 -6.679 4.736 1.00 50.47 93 PRO A CA 1
ATOM 727 C C . PRO A 1 93 ? 22.930 -5.248 4.687 1.00 50.47 93 PRO A C 1
ATOM 729 O O . PRO A 1 93 ? 22.117 -4.322 4.697 1.00 50.47 93 PRO A O 1
ATOM 732 N N . ARG A 1 94 ? 24.255 -5.069 4.778 1.00 50.03 94 ARG A N 1
ATOM 733 C CA . ARG A 1 94 ? 24.918 -3.855 4.321 1.00 50.03 94 ARG A CA 1
ATOM 734 C C . ARG A 1 94 ? 24.071 -3.430 3.143 1.00 50.03 94 ARG A C 1
ATOM 736 O O . ARG A 1 94 ? 24.012 -4.209 2.190 1.00 50.03 94 ARG A O 1
ATOM 743 N N . ILE A 1 95 ? 23.299 -2.343 3.274 1.00 50.25 95 ILE A N 1
ATOM 744 C CA . ILE A 1 95 ? 22.611 -1.752 2.133 1.00 50.25 95 ILE A CA 1
ATOM 745 C C . ILE A 1 95 ? 23.787 -1.522 1.229 1.00 50.25 95 ILE A C 1
ATOM 747 O O . ILE A 1 95 ? 24.628 -0.678 1.543 1.00 50.25 95 ILE A O 1
ATOM 751 N N . SER A 1 96 ? 23.977 -2.455 0.299 1.00 51.91 96 SER A N 1
ATOM 752 C CA . SER A 1 96 ? 25.264 -2.594 -0.332 1.00 51.91 96 SER A CA 1
ATOM 753 C C . SER A 1 96 ? 25.414 -1.251 -0.992 1.00 51.91 96 SER A C 1
ATOM 755 O O . SER A 1 96 ? 24.543 -0.835 -1.754 1.00 51.91 96 SER A O 1
ATOM 757 N N . THR A 1 97 ? 26.456 -0.521 -0.620 1.00 52.38 97 THR A N 1
ATOM 758 C CA . THR A 1 97 ? 26.797 0.753 -1.251 1.00 52.38 97 THR A CA 1
ATOM 759 C C . THR A 1 97 ? 27.028 0.565 -2.755 1.00 52.38 97 THR A C 1
ATOM 761 O O . THR A 1 97 ? 27.218 1.529 -3.487 1.00 52.38 97 THR A O 1
ATOM 764 N N . GLN A 1 98 ? 26.983 -0.683 -3.227 1.00 59.44 98 GLN A N 1
ATOM 765 C CA . GLN A 1 98 ? 26.765 -1.075 -4.600 1.00 59.44 98 GLN A CA 1
ATOM 766 C C . GLN A 1 98 ? 25.577 -0.333 -5.216 1.00 59.44 98 GLN A C 1
ATOM 768 O O . GLN A 1 98 ? 24.427 -0.419 -4.781 1.00 59.44 98 GLN A O 1
ATOM 773 N N . CYS A 1 99 ? 25.910 0.407 -6.268 1.00 65.12 99 CYS A N 1
ATOM 774 C CA . CYS A 1 99 ? 24.968 1.151 -7.080 1.00 65.12 99 CYS A CA 1
ATOM 775 C C . CYS A 1 99 ? 23.796 0.261 -7.510 1.00 65.12 99 CYS A C 1
ATOM 777 O O . CYS A 1 99 ? 23.968 -0.892 -7.911 1.00 65.12 99 CYS A O 1
ATOM 779 N N . CYS A 1 100 ? 22.589 0.813 -7.409 1.00 76.50 100 CYS A N 1
ATOM 780 C CA . CYS A 1 100 ? 21.389 0.180 -7.929 1.00 76.50 100 CYS A CA 1
ATOM 781 C C . CYS A 1 100 ? 21.505 0.051 -9.455 1.00 76.50 100 CYS A C 1
ATOM 783 O O . CYS A 1 100 ? 21.882 1.016 -10.107 1.00 76.50 100 CYS A O 1
ATOM 785 N N . SER A 1 101 ? 21.124 -1.092 -10.033 1.00 76.50 101 SER A N 1
ATOM 786 C CA . SER A 1 101 ? 21.157 -1.305 -11.492 1.00 76.50 101 SER A CA 1
ATOM 787 C C . SER A 1 101 ? 20.157 -0.439 -12.274 1.00 76.50 101 SER A C 1
ATOM 789 O O . SER A 1 101 ? 20.161 -0.447 -13.500 1.00 76.50 101 SER A O 1
ATOM 791 N N . CYS A 1 102 ? 19.304 0.324 -11.586 1.00 77.50 102 CYS A N 1
ATOM 792 C CA . CYS A 1 102 ? 18.481 1.379 -12.183 1.00 77.50 102 CYS A CA 1
ATOM 793 C C . CYS A 1 102 ? 19.310 2.581 -12.674 1.00 77.50 102 CYS A C 1
ATOM 795 O O . CYS A 1 102 ? 18.855 3.329 -13.538 1.00 77.50 102 CYS A O 1
ATOM 797 N N . PHE A 1 103 ? 20.521 2.760 -12.144 1.00 73.12 103 PHE A N 1
ATOM 798 C CA . PHE A 1 103 ? 21.403 3.870 -12.480 1.00 73.12 103 PHE A CA 1
ATOM 799 C C . PHE A 1 103 ? 22.748 3.326 -12.956 1.00 73.12 103 PHE A C 1
ATOM 801 O O . PHE A 1 103 ? 23.283 2.352 -12.423 1.00 73.12 103 PHE A O 1
ATOM 808 N N . LYS A 1 104 ? 23.313 3.967 -13.973 1.00 69.31 104 LYS A N 1
ATOM 809 C CA . LYS A 1 104 ? 24.690 3.739 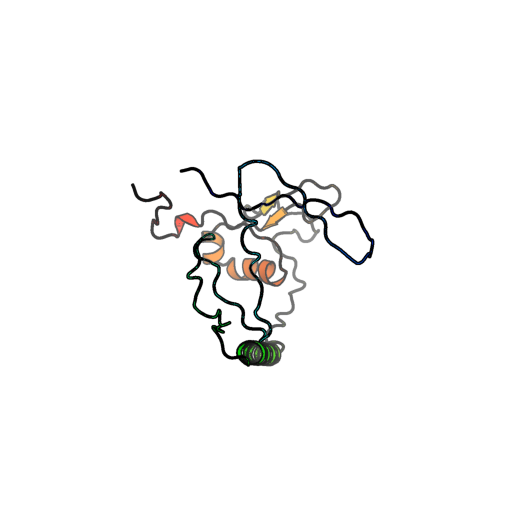-14.395 1.00 69.31 104 LYS A CA 1
ATOM 810 C C . LYS A 1 104 ? 25.645 4.180 -13.283 1.00 69.31 104 LYS A C 1
ATOM 812 O O . LYS A 1 104 ? 25.294 4.952 -12.393 1.00 69.31 104 LYS A O 1
ATOM 817 N N . SER A 1 105 ? 26.894 3.731 -13.359 1.00 64.94 105 SER A N 1
ATOM 818 C CA . SER A 1 105 ? 27.940 4.069 -12.380 1.00 64.94 105 SER A CA 1
ATOM 819 C C . SER A 1 105 ? 28.235 5.572 -12.259 1.00 64.94 105 SER A C 1
ATOM 821 O O . SER A 1 105 ? 28.772 5.998 -11.242 1.00 64.94 105 SER A O 1
ATOM 823 N N . ASN A 1 106 ? 27.877 6.375 -13.265 1.00 63.44 106 ASN A N 1
ATOM 824 C CA . ASN A 1 106 ? 27.981 7.838 -13.261 1.00 63.44 106 ASN A CA 1
ATOM 825 C C . ASN A 1 106 ? 26.716 8.548 -12.726 1.00 63.44 106 ASN A C 1
ATOM 827 O O . ASN A 1 106 ? 26.653 9.771 -12.786 1.00 63.44 106 ASN A O 1
ATOM 831 N N . GLY A 1 107 ? 25.717 7.805 -12.233 1.00 62.72 107 GLY A N 1
ATOM 832 C CA . GLY A 1 107 ? 24.440 8.342 -11.755 1.00 62.72 107 GLY A CA 1
ATOM 833 C C . GLY A 1 107 ? 23.393 8.561 -12.849 1.00 62.72 107 GLY A C 1
ATOM 834 O O . GLY A 1 107 ? 22.236 8.800 -12.528 1.00 62.72 107 GLY A O 1
ATOM 835 N N . GLU A 1 108 ? 23.744 8.420 -14.132 1.00 69.19 108 GLU A N 1
ATOM 836 C CA . GLU A 1 108 ? 22.762 8.549 -15.208 1.00 69.19 108 GLU A CA 1
ATOM 837 C C . GLU A 1 108 ? 21.753 7.401 -15.179 1.00 69.19 108 GLU A C 1
ATOM 839 O O . GLU A 1 108 ? 22.101 6.234 -15.001 1.00 69.19 108 GLU A O 1
ATOM 844 N N . ILE A 1 109 ? 20.492 7.722 -15.448 1.00 70.06 109 ILE A N 1
ATOM 845 C CA . ILE A 1 109 ? 19.442 6.725 -15.642 1.00 70.06 109 ILE A CA 1
ATOM 846 C C . ILE A 1 109 ? 19.819 5.790 -16.795 1.00 70.06 109 ILE A C 1
ATOM 848 O O . ILE A 1 109 ? 20.127 6.231 -17.910 1.00 70.06 109 ILE A O 1
ATOM 852 N N . ASP A 1 110 ? 19.747 4.482 -16.552 1.00 69.88 110 ASP A N 1
ATOM 853 C CA . ASP A 1 110 ? 19.898 3.503 -17.619 1.00 69.88 110 ASP A CA 1
ATOM 854 C C . ASP A 1 110 ? 18.605 3.415 -18.441 1.00 69.88 110 ASP A C 1
ATOM 856 O O . ASP A 1 110 ? 17.753 2.563 -18.219 1.00 69.88 110 ASP A O 1
ATOM 860 N N . ILE A 1 111 ? 18.446 4.321 -19.410 1.00 66.31 111 ILE A N 1
ATOM 861 C CA . ILE A 1 111 ? 17.280 4.361 -20.314 1.00 66.31 111 ILE A CA 1
ATOM 862 C C . ILE A 1 111 ? 17.147 3.056 -21.124 1.00 66.31 111 ILE A C 1
ATOM 864 O O . ILE A 1 111 ? 16.054 2.726 -21.581 1.00 66.31 111 ILE A O 1
ATOM 868 N N . SER A 1 112 ? 18.236 2.292 -21.288 1.00 66.06 112 SER A N 1
ATOM 869 C CA . SER A 1 112 ? 18.196 0.989 -21.961 1.00 66.06 112 SER A CA 1
ATOM 870 C C . SER A 1 112 ? 17.540 -0.099 -21.104 1.00 66.06 112 SER A C 1
ATOM 872 O O . SER A 1 112 ? 17.070 -1.111 -21.629 1.00 66.06 112 SER A O 1
ATOM 874 N N . ASN A 1 113 ? 17.428 0.137 -19.795 1.00 70.94 113 ASN A N 1
ATOM 875 C CA . ASN A 1 113 ? 16.741 -0.742 -18.874 1.00 70.94 113 ASN A CA 1
ATOM 876 C C . ASN A 1 113 ? 15.223 -0.590 -19.052 1.00 70.94 113 ASN A C 1
ATOM 878 O O . ASN A 1 113 ? 14.588 0.327 -18.525 1.00 70.94 113 ASN A O 1
ATOM 882 N N . GLY A 1 114 ? 14.615 -1.543 -19.763 1.00 78.69 114 GLY A N 1
ATOM 883 C CA . GLY A 1 114 ? 13.167 -1.613 -20.007 1.00 78.69 114 GLY A CA 1
ATOM 884 C C . GLY A 1 114 ? 12.295 -1.741 -18.747 1.00 78.69 114 GLY A C 1
ATOM 885 O O . GLY A 1 114 ? 11.071 -1.863 -18.853 1.00 78.69 114 GLY A O 1
ATOM 886 N N . LYS A 1 115 ? 12.911 -1.720 -17.560 1.00 87.62 115 LYS A N 1
ATOM 887 C CA . LYS A 1 115 ? 12.289 -1.764 -16.235 1.00 87.62 115 LYS A CA 1
ATOM 888 C C . LYS A 1 115 ? 12.210 -0.388 -15.570 1.00 87.62 115 LYS A C 1
ATOM 890 O O . LYS A 1 115 ? 11.905 -0.330 -14.389 1.00 87.62 115 LYS A O 1
ATOM 895 N N . LEU A 1 116 ? 12.466 0.714 -16.275 1.00 89.25 116 LEU A N 1
ATOM 896 C CA . LEU A 1 116 ? 12.280 2.071 -15.749 1.00 89.25 116 LEU A CA 1
ATOM 897 C C . LEU A 1 116 ? 11.114 2.783 -16.430 1.00 89.25 116 LEU A C 1
ATOM 899 O O . LEU A 1 116 ? 10.897 2.666 -17.636 1.00 89.25 116 LEU A O 1
ATOM 903 N N . ARG A 1 117 ? 10.353 3.553 -15.649 1.00 90.06 117 ARG A N 1
ATOM 904 C CA . ARG A 1 117 ? 9.266 4.397 -16.155 1.00 90.06 117 ARG A CA 1
ATOM 905 C C . ARG A 1 117 ? 9.450 5.826 -15.678 1.00 90.06 117 ARG A C 1
ATOM 907 O O . ARG A 1 117 ? 9.543 6.080 -14.483 1.00 90.06 117 ARG A O 1
ATOM 914 N N . LYS A 1 118 ? 9.434 6.762 -16.623 1.00 90.56 118 LYS A N 1
ATOM 915 C CA . LYS A 1 118 ? 9.446 8.192 -16.325 1.00 90.56 118 LYS A CA 1
ATOM 916 C C . LYS A 1 118 ? 8.155 8.588 -15.597 1.00 90.56 118 LYS A C 1
ATOM 918 O O . LYS A 1 118 ? 7.065 8.350 -16.115 1.00 90.56 118 LYS A O 1
ATOM 923 N N . ALA A 1 119 ? 8.290 9.178 -14.415 1.00 91.25 119 ALA A N 1
ATOM 924 C CA . ALA A 1 119 ? 7.192 9.650 -13.570 1.00 91.25 119 ALA A CA 1
ATOM 925 C C . ALA A 1 119 ? 7.129 11.183 -13.479 1.00 91.25 119 ALA A C 1
ATOM 927 O O . ALA A 1 119 ? 6.059 11.735 -13.230 1.00 91.25 119 ALA A O 1
ATOM 928 N N . ALA A 1 120 ? 8.247 11.877 -13.717 1.00 91.69 120 ALA A N 1
ATOM 929 C CA . ALA A 1 120 ? 8.326 13.336 -13.713 1.00 91.69 120 ALA A CA 1
ATOM 930 C C . ALA A 1 120 ? 9.347 13.863 -14.743 1.00 91.69 120 ALA A C 1
ATOM 932 O O . ALA A 1 120 ? 10.053 13.099 -15.401 1.00 91.69 120 ALA A O 1
ATOM 933 N N . SER A 1 121 ? 9.373 15.185 -14.943 1.00 91.06 121 SER A N 1
ATOM 934 C CA . SER A 1 121 ? 10.339 15.889 -15.808 1.00 91.06 121 SER A CA 1
ATOM 935 C C . SER A 1 121 ? 10.880 17.147 -15.117 1.00 91.06 121 SER A C 1
ATOM 937 O O . SER A 1 121 ? 10.820 18.243 -15.670 1.00 91.06 121 SER A O 1
ATOM 939 N N . ARG A 1 122 ? 11.346 17.009 -13.872 1.00 91.50 122 ARG A N 1
ATOM 940 C CA . ARG A 1 122 ? 11.984 18.093 -13.113 1.00 91.50 122 ARG A CA 1
ATOM 941 C C . ARG A 1 122 ? 13.429 18.277 -13.574 1.00 91.50 122 ARG A C 1
ATOM 943 O O . ARG A 1 122 ? 14.125 17.292 -13.805 1.00 91.50 122 ARG A O 1
ATOM 950 N N . LYS A 1 123 ? 13.874 19.524 -13.709 1.00 90.25 123 LYS A N 1
ATOM 951 C CA . LYS A 1 123 ? 15.272 19.839 -14.027 1.00 90.25 123 LYS A CA 1
ATOM 952 C C . LYS A 1 123 ? 16.167 19.510 -12.820 1.00 90.25 123 LYS A C 1
ATOM 954 O O . LYS A 1 123 ? 15.722 19.709 -11.694 1.00 90.25 123 LYS A O 1
ATOM 959 N N . ASP A 1 124 ? 17.380 19.014 -13.073 1.00 80.62 124 ASP A N 1
ATOM 960 C CA . ASP A 1 124 ? 18.418 18.737 -12.061 1.00 80.62 124 ASP A CA 1
ATOM 961 C C . ASP A 1 124 ? 17.948 17.796 -10.931 1.00 80.62 124 ASP A C 1
ATOM 963 O O . ASP A 1 124 ? 18.186 18.032 -9.748 1.00 80.62 124 ASP A O 1
ATOM 967 N N . SER A 1 125 ? 17.205 16.747 -11.296 1.00 81.38 125 SER A N 1
ATOM 968 C CA . SER A 1 125 ? 16.537 15.854 -10.351 1.00 81.38 125 SER A CA 1
ATOM 969 C C . SER A 1 125 ? 16.652 14.389 -10.779 1.00 81.38 125 SER A C 1
ATOM 971 O O . SER A 1 125 ? 16.266 14.025 -11.894 1.00 81.38 125 SER A O 1
ATOM 973 N N . GLU A 1 126 ? 17.151 13.552 -9.868 1.00 76.56 126 GLU A N 1
ATOM 974 C CA . GLU A 1 126 ? 17.445 12.127 -10.103 1.00 76.56 126 GLU A CA 1
ATOM 975 C C . GLU A 1 126 ? 16.240 11.197 -9.861 1.00 76.56 126 GLU A C 1
ATOM 977 O O . GLU A 1 126 ? 16.278 10.014 -10.189 1.00 76.56 126 GLU A O 1
ATOM 982 N N . ASP A 1 127 ? 15.136 11.717 -9.318 1.00 82.31 127 ASP A N 1
ATOM 983 C CA . ASP A 1 127 ? 13.943 10.945 -8.929 1.00 82.31 127 ASP A CA 1
ATOM 984 C C . ASP A 1 127 ? 12.831 10.957 -10.000 1.00 82.31 127 ASP A C 1
ATOM 986 O O . ASP A 1 127 ? 11.675 10.606 -9.751 1.00 82.31 127 ASP A O 1
ATOM 990 N N . ASN A 1 128 ? 13.166 11.375 -11.222 1.00 88.69 128 ASN A N 1
ATOM 991 C CA . ASN A 1 128 ? 12.218 11.470 -12.331 1.00 88.69 128 ASN A CA 1
ATOM 992 C C . ASN A 1 128 ? 11.761 10.103 -12.871 1.00 88.69 128 ASN A C 1
ATOM 994 O O . ASN A 1 128 ? 10.820 10.053 -13.670 1.00 88.69 128 ASN A O 1
ATOM 998 N N . TYR A 1 129 ? 12.415 9.010 -12.471 1.00 88.62 129 TYR A N 1
ATOM 999 C CA . TYR A 1 129 ? 12.158 7.655 -12.950 1.00 88.62 129 TYR A CA 1
ATOM 1000 C C . TYR A 1 129 ? 11.882 6.712 -11.785 1.00 88.62 129 TYR A C 1
ATOM 1002 O O . TYR A 1 129 ? 12.560 6.746 -10.764 1.00 88.62 129 TYR A O 1
ATOM 1010 N N . LEU A 1 130 ? 10.894 5.843 -11.975 1.00 90.88 130 LEU A N 1
ATOM 1011 C CA . LEU A 1 130 ? 10.530 4.798 -11.029 1.00 90.88 130 LEU A CA 1
ATOM 1012 C C . LEU A 1 130 ? 10.926 3.432 -11.571 1.00 90.88 130 LEU A C 1
ATOM 1014 O O . LEU A 1 130 ? 10.818 3.175 -12.778 1.00 90.88 130 LEU A O 1
ATOM 1018 N N . TYR A 1 131 ? 11.299 2.540 -10.656 1.00 91.25 131 TYR A N 1
ATOM 1019 C CA . TYR A 1 131 ? 11.417 1.124 -10.961 1.00 91.25 131 TYR A CA 1
ATOM 1020 C C . TYR A 1 131 ? 10.039 0.568 -11.354 1.00 91.25 131 TYR A C 1
ATOM 1022 O O . TYR A 1 131 ? 9.029 0.763 -10.672 1.00 91.25 131 TYR A O 1
ATOM 1030 N N . CYS A 1 132 ? 9.994 -0.064 -12.521 1.00 92.44 132 CYS A N 1
ATOM 1031 C CA . CYS A 1 132 ? 8.792 -0.471 -13.234 1.00 92.44 132 CYS A CA 1
ATOM 1032 C C . CYS A 1 132 ? 8.948 -1.861 -13.900 1.00 92.44 132 CYS A C 1
ATOM 1034 O O . CYS A 1 132 ? 8.864 -1.973 -15.136 1.00 92.44 132 CYS A O 1
ATOM 1036 N N . PRO A 1 133 ? 9.223 -2.930 -13.129 1.00 92.31 133 PRO A N 1
ATOM 1037 C CA . PRO A 1 133 ? 9.371 -4.284 -13.663 1.00 92.31 133 PRO A CA 1
ATOM 1038 C C . PRO A 1 133 ? 8.032 -4.856 -14.151 1.00 92.31 133 PRO A C 1
ATOM 1040 O O . PRO A 1 133 ? 6.958 -4.366 -13.800 1.00 92.31 133 PRO A O 1
ATOM 1043 N N . SER A 1 134 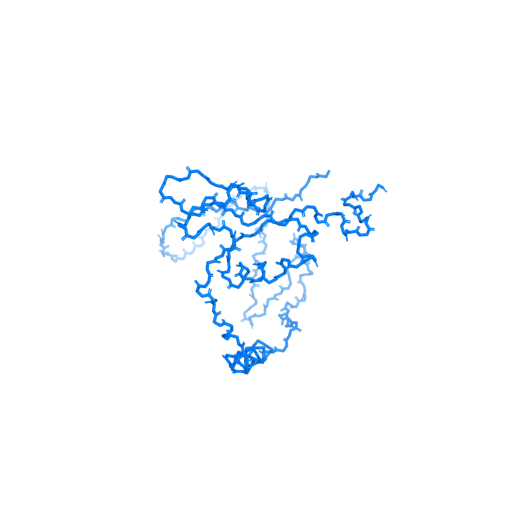? 8.082 -5.918 -14.948 1.00 92.06 134 SER A N 1
ATOM 1044 C CA . SER A 1 134 ? 6.946 -6.825 -15.144 1.00 92.06 134 SER A CA 1
ATOM 1045 C C . SER A 1 134 ? 6.858 -7.846 -14.003 1.00 92.06 134 SER A C 1
ATOM 1047 O O . SER A 1 134 ? 7.835 -8.102 -13.299 1.00 92.06 134 SER A O 1
ATOM 1049 N N . ALA A 1 135 ? 5.695 -8.463 -13.820 1.00 90.62 135 ALA A N 1
ATOM 1050 C CA . ALA A 1 135 ? 5.523 -9.539 -12.850 1.00 90.62 135 ALA A CA 1
ATOM 1051 C C . ALA A 1 135 ? 6.430 -10.753 -13.149 1.00 90.62 135 ALA A C 1
ATOM 1053 O O . ALA A 1 135 ? 6.951 -11.361 -12.212 1.00 90.62 135 ALA A O 1
ATOM 1054 N N . SER A 1 136 ? 6.702 -11.049 -14.429 1.00 89.88 136 SER A N 1
ATOM 1055 C CA . SER A 1 136 ? 7.669 -12.079 -14.836 1.00 89.88 136 SER A CA 1
ATOM 1056 C C . SER A 1 136 ? 9.095 -11.754 -14.402 1.00 89.88 136 SER A C 1
ATOM 1058 O O . SER A 1 136 ? 9.795 -12.653 -13.943 1.00 89.88 136 SER A O 1
ATOM 1060 N N . ASP A 1 137 ? 9.520 -10.487 -14.499 1.00 88.50 137 ASP A N 1
ATOM 1061 C CA . ASP A 1 137 ? 10.879 -10.083 -14.110 1.00 88.50 137 ASP A CA 1
ATOM 1062 C C . ASP A 1 137 ? 11.147 -10.423 -12.637 1.00 88.50 137 ASP A C 1
ATOM 1064 O O . ASP A 1 137 ? 12.194 -10.976 -12.299 1.00 88.50 137 ASP A O 1
ATOM 1068 N N . ILE A 1 138 ? 10.172 -10.141 -11.764 1.00 86.12 138 ILE A N 1
ATOM 1069 C CA . ILE A 1 138 ? 10.280 -10.377 -10.317 1.00 86.12 138 ILE A CA 1
ATOM 1070 C C . ILE A 1 138 ? 10.422 -11.874 -10.016 1.00 86.12 138 ILE A C 1
ATOM 1072 O O . ILE A 1 138 ? 11.258 -12.252 -9.196 1.00 86.12 138 ILE A O 1
ATOM 1076 N N . GLN A 1 139 ? 9.646 -12.730 -10.690 1.00 81.75 139 GLN A N 1
ATOM 1077 C CA . GLN A 1 139 ? 9.734 -14.185 -10.510 1.00 81.75 139 GLN A CA 1
ATOM 1078 C C . GLN A 1 139 ? 11.058 -14.770 -11.021 1.00 81.75 139 GLN A C 1
ATOM 1080 O O . GLN A 1 139 ? 11.539 -15.757 -10.471 1.00 81.75 139 GLN A O 1
ATOM 1085 N N . GLN A 1 140 ? 11.649 -14.174 -12.059 1.00 79.06 140 GLN A N 1
ATOM 1086 C CA . GLN A 1 140 ? 12.839 -14.696 -12.741 1.00 79.06 140 GLN A CA 1
ATOM 1087 C C . GLN A 1 140 ? 14.175 -14.225 -12.146 1.00 79.06 140 GLN A C 1
ATOM 1089 O O . GLN A 1 140 ? 15.226 -14.569 -12.681 1.00 79.06 140 GLN A O 1
ATOM 1094 N N . GLY A 1 141 ? 14.162 -13.474 -11.042 1.00 76.56 141 GLY A N 1
ATOM 1095 C CA . GLY A 1 141 ? 15.388 -13.107 -10.322 1.00 76.56 141 GLY A CA 1
ATOM 1096 C C . GLY A 1 141 ? 15.456 -11.664 -9.833 1.00 76.56 141 GLY A C 1
ATOM 1097 O O . GLY A 1 141 ? 16.344 -11.340 -9.052 1.00 76.56 141 GLY A O 1
ATOM 1098 N N . ASP A 1 142 ? 14.507 -10.798 -10.204 1.00 83.12 142 ASP A N 1
ATOM 1099 C CA . ASP A 1 142 ? 14.495 -9.407 -9.727 1.00 83.12 142 ASP A CA 1
ATOM 1100 C C . ASP A 1 142 ? 13.892 -9.235 -8.316 1.00 83.12 142 ASP A C 1
ATOM 1102 O O . ASP A 1 142 ? 13.738 -8.105 -7.849 1.00 83.12 142 ASP A O 1
ATOM 1106 N N . LEU A 1 143 ? 13.554 -10.314 -7.600 1.00 87.62 143 LEU A N 1
ATOM 1107 C CA . LEU A 1 143 ? 12.965 -10.220 -6.259 1.00 87.62 143 LEU A CA 1
ATOM 1108 C C . LEU A 1 143 ? 13.845 -9.422 -5.283 1.00 87.62 143 LEU A C 1
ATOM 1110 O O . LEU A 1 143 ? 13.334 -8.565 -4.562 1.00 87.62 143 LEU A O 1
ATOM 1114 N N . GLU A 1 144 ? 15.160 -9.643 -5.294 1.00 86.50 144 GLU A N 1
ATOM 1115 C CA . GLU A 1 144 ? 16.101 -8.891 -4.450 1.00 86.50 144 GLU A CA 1
ATOM 1116 C C . GLU A 1 144 ? 16.127 -7.400 -4.818 1.00 86.50 144 GLU A C 1
ATOM 1118 O O . GLU A 1 144 ? 16.190 -6.526 -3.949 1.00 86.50 144 GLU A O 1
ATOM 1123 N N . HIS A 1 145 ? 16.022 -7.090 -6.113 1.00 87.44 145 HIS A N 1
ATOM 1124 C CA . HIS A 1 145 ? 15.964 -5.717 -6.600 1.00 87.44 145 HIS A CA 1
ATOM 1125 C C . HIS A 1 145 ? 14.677 -5.021 -6.135 1.00 87.44 145 HIS A C 1
ATOM 1127 O O . HIS A 1 145 ? 14.724 -3.911 -5.599 1.00 87.44 145 HIS A O 1
ATOM 1133 N N . PHE A 1 146 ? 13.537 -5.697 -6.269 1.00 89.06 146 PHE A N 1
ATOM 1134 C CA . PHE A 1 146 ? 12.255 -5.224 -5.759 1.00 89.06 146 PHE A CA 1
ATOM 1135 C C . PHE A 1 146 ? 12.308 -4.971 -4.245 1.00 89.06 146 PHE A C 1
ATOM 1137 O O . PHE A 1 146 ? 11.948 -3.885 -3.787 1.00 89.06 146 PHE A O 1
ATOM 1144 N N . GLN A 1 147 ? 12.811 -5.935 -3.466 1.00 87.69 147 GLN A N 1
ATOM 1145 C CA . GLN A 1 147 ? 12.926 -5.818 -2.009 1.00 87.69 147 GLN A CA 1
ATOM 1146 C C . GLN A 1 147 ? 13.821 -4.648 -1.592 1.00 87.69 147 GLN A C 1
ATOM 1148 O O . GLN A 1 147 ? 13.502 -3.949 -0.632 1.00 87.69 147 GLN A O 1
ATOM 1153 N N . ARG A 1 148 ? 14.900 -4.376 -2.335 1.00 86.25 148 ARG A N 1
ATOM 1154 C CA . ARG A 1 148 ? 15.771 -3.219 -2.090 1.00 86.25 148 ARG A CA 1
ATOM 1155 C C . ARG A 1 148 ? 15.027 -1.888 -2.215 1.00 86.25 148 ARG A C 1
ATOM 1157 O O . ARG A 1 148 ? 15.206 -1.032 -1.354 1.00 86.25 148 ARG A O 1
ATOM 1164 N N . HIS A 1 149 ? 14.212 -1.709 -3.256 1.00 88.25 149 HIS A N 1
ATOM 1165 C CA . HIS A 1 149 ? 13.363 -0.518 -3.401 1.00 88.25 149 HIS A CA 1
ATOM 1166 C C . HIS A 1 149 ? 12.287 -0.462 -2.295 1.00 88.25 149 HIS A C 1
ATOM 1168 O O . HIS A 1 149 ? 12.069 0.588 -1.691 1.00 88.25 149 HIS A O 1
ATOM 1174 N N . TRP A 1 150 ? 11.682 -1.608 -1.958 1.00 88.56 150 TRP A N 1
ATOM 1175 C CA . TRP A 1 150 ? 10.644 -1.719 -0.926 1.00 88.56 150 TRP A CA 1
ATOM 1176 C C . TRP A 1 150 ? 11.135 -1.332 0.476 1.00 88.56 150 TRP A C 1
ATOM 1178 O O . TRP A 1 150 ? 10.484 -0.547 1.161 1.00 88.56 150 TRP A O 1
ATOM 1188 N N . ILE A 1 151 ? 12.308 -1.823 0.890 1.00 84.56 151 ILE A N 1
ATOM 1189 C CA . ILE A 1 151 ? 12.909 -1.521 2.202 1.00 84.56 151 ILE A CA 1
ATOM 1190 C C . ILE A 1 151 ? 13.210 -0.022 2.353 1.00 84.56 151 ILE A C 1
ATOM 1192 O O . ILE A 1 151 ? 13.117 0.516 3.453 1.00 84.56 151 ILE A O 1
ATOM 1196 N N . LYS A 1 152 ? 13.534 0.667 1.253 1.00 84.62 152 LYS A N 1
ATOM 1197 C CA . LYS A 1 152 ? 13.762 2.120 1.240 1.00 84.62 152 LYS A CA 1
ATOM 1198 C C . LYS A 1 152 ? 12.473 2.948 1.235 1.00 84.62 152 LYS A C 1
ATOM 1200 O O . LYS A 1 152 ? 12.547 4.168 1.343 1.00 84.62 152 LYS A O 1
ATOM 1205 N N . GLY A 1 153 ? 11.308 2.314 1.083 1.00 87.69 153 GLY A N 1
ATOM 1206 C CA . GLY A 1 153 ? 10.034 3.010 0.901 1.00 87.69 153 GLY A CA 1
ATOM 1207 C C . GLY A 1 153 ? 9.916 3.722 -0.451 1.00 87.69 153 GLY A C 1
ATOM 1208 O O . GLY A 1 153 ? 9.131 4.660 -0.581 1.00 87.69 153 GLY A O 1
ATOM 1209 N N . GLU A 1 154 ? 10.695 3.311 -1.455 1.00 88.88 154 GLU A N 1
ATOM 1210 C CA . GLU A 1 154 ? 10.641 3.897 -2.795 1.00 88.88 154 GLU A CA 1
ATOM 1211 C C . GLU A 1 154 ? 9.420 3.347 -3.561 1.00 88.88 154 GLU A C 1
ATOM 1213 O O . GLU A 1 154 ? 9.156 2.141 -3.522 1.00 88.88 154 GLU A O 1
ATOM 1218 N N . PRO A 1 155 ? 8.648 4.194 -4.267 1.00 91.00 155 PRO A N 1
ATOM 1219 C CA . PRO A 1 155 ? 7.485 3.736 -5.020 1.00 91.00 155 PRO A CA 1
ATOM 1220 C C . PRO A 1 155 ? 7.885 2.883 -6.238 1.00 91.00 155 PRO A C 1
ATOM 1222 O O . PRO A 1 155 ? 8.789 3.238 -6.994 1.00 91.00 155 PRO A O 1
ATOM 1225 N N . ILE A 1 156 ? 7.163 1.776 -6.458 1.00 91.88 156 ILE A N 1
ATOM 1226 C CA . ILE A 1 156 ? 7.405 0.795 -7.533 1.00 91.88 156 ILE A CA 1
ATOM 1227 C C . ILE A 1 156 ? 6.106 0.553 -8.308 1.00 91.88 156 ILE A C 1
ATOM 1229 O O . ILE A 1 156 ? 5.029 0.473 -7.716 1.00 91.88 156 ILE A O 1
ATOM 1233 N N . ILE A 1 157 ? 6.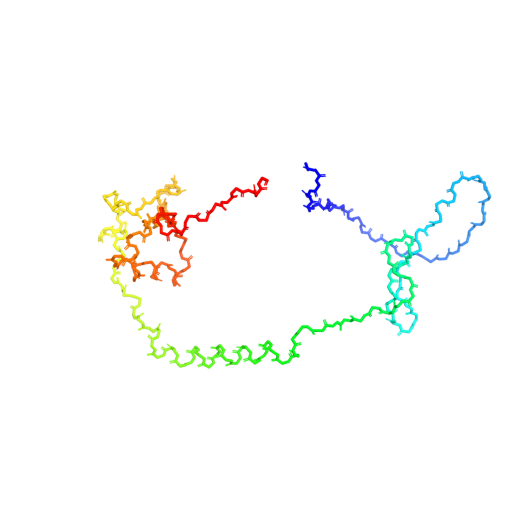198 0.378 -9.629 1.00 93.19 157 ILE A N 1
ATOM 1234 C CA . ILE A 1 157 ? 5.063 -0.014 -10.478 1.00 93.19 157 ILE A CA 1
ATOM 1235 C C . ILE A 1 157 ? 5.313 -1.410 -11.054 1.00 93.19 157 ILE A C 1
ATOM 1237 O O . ILE A 1 157 ? 6.176 -1.577 -11.903 1.00 93.19 157 ILE A O 1
ATOM 1241 N N . VAL A 1 158 ? 4.529 -2.416 -10.670 1.00 93.25 158 VAL A N 1
ATOM 1242 C CA . VAL A 1 158 ? 4.640 -3.757 -11.273 1.00 93.25 158 VAL A CA 1
ATOM 1243 C C . VAL A 1 158 ? 3.651 -3.892 -12.433 1.00 93.25 158 VAL A C 1
ATOM 1245 O O . VAL A 1 158 ? 2.444 -3.728 -12.259 1.00 93.25 158 VAL A O 1
ATOM 1248 N N . ARG A 1 159 ? 4.161 -4.165 -13.636 1.00 92.94 159 ARG A N 1
ATOM 1249 C CA . ARG A 1 159 ? 3.376 -4.346 -14.869 1.00 92.94 159 ARG A CA 1
ATOM 1250 C C . ARG A 1 159 ? 3.000 -5.810 -15.087 1.00 92.94 159 ARG A C 1
ATOM 1252 O O . ARG A 1 159 ? 3.611 -6.703 -14.513 1.00 92.94 159 ARG A O 1
ATOM 1259 N N . ASN A 1 160 ? 2.023 -6.049 -15.961 1.00 91.19 160 ASN A N 1
ATOM 1260 C CA . ASN A 1 160 ? 1.644 -7.385 -16.439 1.00 91.19 160 ASN A CA 1
ATOM 1261 C C . ASN A 1 160 ? 1.269 -8.383 -15.325 1.00 91.19 160 ASN A C 1
ATOM 1263 O O . ASN A 1 160 ? 1.393 -9.589 -15.486 1.00 91.19 160 ASN A O 1
ATOM 1267 N N . VAL A 1 161 ? 0.764 -7.894 -14.188 1.00 89.56 161 VAL A N 1
ATOM 1268 C CA . VAL A 1 161 ? 0.358 -8.750 -13.057 1.00 89.56 161 VAL A CA 1
ATOM 1269 C C . VAL A 1 161 ? -0.779 -9.710 -13.412 1.00 89.56 161 VAL A C 1
ATOM 1271 O O . VAL A 1 161 ? -0.875 -10.785 -12.832 1.00 89.56 161 VAL A O 1
ATOM 1274 N N . PHE A 1 162 ? -1.624 -9.342 -14.380 1.00 85.88 162 PHE A N 1
ATOM 1275 C CA . PHE A 1 162 ? -2.760 -10.157 -14.808 1.00 85.88 162 PHE A CA 1
ATOM 1276 C C . PHE A 1 162 ? -2.344 -11.434 -15.549 1.00 85.88 162 PHE A C 1
ATOM 1278 O O . PHE A 1 162 ? -3.065 -12.420 -15.489 1.00 85.88 162 PHE A O 1
ATOM 1285 N N . GLU A 1 163 ? -1.161 -11.463 -16.173 1.00 84.06 163 GLU A N 1
ATOM 1286 C CA . GLU A 1 163 ? -0.634 -12.673 -16.832 1.00 84.06 163 GLU A CA 1
ATOM 1287 C C . GLU A 1 163 ? -0.445 -13.842 -15.846 1.00 84.06 163 GLU A C 1
ATOM 1289 O O . GLU A 1 163 ? -0.349 -14.994 -16.257 1.00 84.06 163 GLU A O 1
ATOM 1294 N N . PHE A 1 164 ? -0.436 -13.549 -14.540 1.00 81.25 164 PHE A N 1
ATOM 1295 C CA . PHE A 1 164 ? -0.217 -14.507 -13.458 1.00 81.25 164 PHE A CA 1
ATOM 1296 C C . PHE A 1 164 ? -1.451 -14.743 -12.578 1.00 81.25 164 PHE A C 1
ATOM 1298 O O . PHE A 1 164 ? -1.358 -15.465 -11.585 1.00 81.25 164 PHE A O 1
ATOM 1305 N N . THR A 1 165 ? -2.605 -14.143 -12.887 1.00 79.75 165 THR A N 1
ATOM 1306 C CA . THR A 1 165 ? -3.838 -14.382 -12.122 1.00 79.75 165 THR A CA 1
ATOM 1307 C C . THR A 1 165 ? -4.655 -15.506 -12.753 1.00 79.75 165 THR A C 1
ATOM 1309 O O . THR A 1 165 ? -4.653 -15.711 -13.963 1.00 79.75 165 THR A O 1
ATOM 1312 N N . SER A 1 166 ? -5.398 -16.251 -11.932 1.00 71.56 166 SER A N 1
ATOM 1313 C CA . SER A 1 166 ? -6.193 -17.411 -12.368 1.00 71.56 166 SER A CA 1
ATOM 1314 C C . SER A 1 166 ? -7.486 -17.044 -13.125 1.00 71.56 166 SER A C 1
ATOM 1316 O O . SER A 1 166 ? -8.482 -17.748 -13.005 1.00 71.56 166 SER A O 1
ATOM 1318 N N . GLY A 1 167 ? -7.503 -15.940 -13.882 1.00 69.38 167 GLY A N 1
ATOM 1319 C CA . GLY A 1 167 ? -8.664 -15.532 -14.684 1.00 69.38 167 GLY A CA 1
ATOM 1320 C C . GLY A 1 167 ? -9.840 -14.979 -13.873 1.00 69.38 167 GLY A C 1
ATOM 1321 O O . GLY A 1 167 ? -10.990 -15.129 -14.277 1.00 69.38 167 GLY A O 1
ATOM 1322 N N . LEU A 1 168 ? -9.577 -14.345 -12.724 1.00 69.81 168 LEU A N 1
ATOM 1323 C CA . LEU A 1 168 ? -10.623 -13.668 -11.955 1.00 69.81 168 LEU A CA 1
ATOM 1324 C C . LEU A 1 168 ? -11.170 -12.482 -12.763 1.00 69.81 168 LEU A C 1
ATOM 1326 O O . LEU A 1 168 ? -10.442 -11.524 -13.037 1.00 69.81 168 LEU A O 1
ATOM 1330 N N . SER A 1 169 ? -12.449 -12.558 -13.139 1.00 70.94 169 SER A N 1
ATOM 1331 C CA . SER A 1 169 ? -13.162 -11.434 -13.740 1.00 70.94 169 SER A CA 1
ATOM 1332 C C . SER A 1 169 ? -13.480 -10.397 -12.664 1.00 70.94 169 SER A C 1
ATOM 1334 O O . SER A 1 169 ? -14.005 -10.724 -11.600 1.00 70.94 169 SER A O 1
ATOM 1336 N N . TRP A 1 170 ? -13.144 -9.142 -12.952 1.00 74.81 170 TRP A N 1
ATOM 1337 C CA . TRP A 1 170 ? -13.538 -7.980 -12.151 1.00 74.81 170 TRP A CA 1
ATOM 1338 C C . TRP A 1 170 ? -14.869 -7.385 -12.622 1.00 74.81 170 TRP A C 1
ATOM 1340 O O . TRP A 1 170 ? -15.276 -6.324 -12.148 1.00 74.81 170 TRP A O 1
ATOM 1350 N N . GLU A 1 171 ? -15.538 -8.035 -13.575 1.00 78.62 171 GLU A N 1
ATOM 1351 C CA . GLU A 1 171 ? -16.855 -7.610 -14.017 1.00 78.62 171 GLU A CA 1
ATOM 1352 C C . GLU A 1 171 ? -17.863 -7.878 -12.893 1.00 78.62 171 GLU A C 1
ATOM 1354 O O . GLU A 1 171 ? -17.908 -8.990 -12.354 1.00 78.62 171 GLU A O 1
ATOM 1359 N N . PRO A 1 172 ? -18.665 -6.875 -12.493 1.00 74.00 172 PRO A N 1
ATOM 1360 C CA . PRO A 1 172 ? -19.759 -7.120 -11.570 1.00 74.00 172 PRO A CA 1
ATOM 1361 C C . PRO A 1 172 ? -20.680 -8.160 -12.207 1.00 74.00 172 PRO A C 1
ATOM 1363 O O . PRO A 1 172 ? -21.083 -7.994 -13.358 1.00 74.00 172 PRO A O 1
ATOM 1366 N N . MET A 1 173 ? -20.958 -9.238 -11.469 1.00 69.50 173 MET A N 1
ATOM 1367 C CA . MET A 1 173 ? -21.792 -10.341 -11.948 1.00 69.50 173 MET A CA 1
ATOM 1368 C C . MET A 1 173 ? -23.091 -9.800 -12.557 1.00 69.50 173 MET A C 1
ATOM 1370 O O . MET A 1 173 ? -23.763 -8.972 -11.935 1.00 69.50 173 MET A O 1
ATOM 1374 N N . VAL A 1 174 ? -23.388 -10.251 -13.777 1.00 56.19 174 VAL A N 1
ATOM 1375 C CA . VAL A 1 174 ? -24.639 -9.976 -14.500 1.00 56.19 174 VAL A CA 1
ATOM 1376 C C . VAL A 1 174 ? -25.790 -10.733 -13.850 1.00 56.19 174 VAL A C 1
ATOM 1378 O O . VAL A 1 174 ? -25.569 -11.909 -13.478 1.00 56.19 174 VAL A O 1
#

Foldseek 3Di:
DDDDDDDDDDDDDDDDDDDDDDDDDDDDDDDCPPPLPPQDADPVRWRAFHDVVVPTPRHHTDDDDDPDDPCPVVVVVVVVVVVCVVCVVPPPPVLPPPDQPCADPVLHGPPVPPQKDQPDDDPPDSLRIAGHEEPVVCVVPCVVVVVSCVVVVHDYHYPPVVVPDPPDDPDDDD

Secondary structure (DSSP, 8-state):
----------PPPPP--------------S------------TTS--BPPPGGGTS-SSSBP----SS-TTHHHHHHHHHHHHHHHHHTTS------SPPTTB-TTS-B-TT-TTEEE----TT-TTSEEE--BHHHIIIIIHHHHHHHHHTT--B--B-GGGGS-----SPP-

Organism: Davidia involucrata (NCBI:txid16924)

InterPro domains:
  IPR045109 Lysine-specific demethylase LSDs-like [PTHR12549] (1-174)

pLDDT: mean 73.26, std 18.69, range [32.09, 96.19]

Sequence (174 aa):
GKSYFHGGKTLLLPSDQKSSLNSCIGSGSEDNKRPISMWKAKETGDIPCRPKEMGGCGHDRLELKRMFRESWVSELMKKVEKMVEIHEHAIVPRISTQCCSCFKSNGEIDISNGKLRKAASRKDSEDNYLYCPSASDIQQGDLEHFQRHWIKGEPIIVRNVFEFTSGLSWEPMV